Protein AF-B6AS59-F1 (afdb_monomer_lite)

Radius of gyration: 14.69 Å; chains: 1; bounding box: 31×48×34 Å

Foldseek 3Di:
DVLVVLLVVLVVLLVVLLVVCVVPVVVSLVSLLVVLVVCVVPDDLVVLVSSLVSLVVQLVVDPDVSSVVSSVSSSVSNLVVSCVVDVVCVVVVVVVVCVVVVCPPPPD

Organism: NCBI:txid419541

pLDDT: mean 80.6, std 14.23, range [35.19, 94.5]

Secondary structure (DSSP, 8-state):
-HHHHHHHHHHHHHHHHHHHHHH-HHHHHHHHHHHHHHHHHHS-HHHHHHHHHHHHHHHHH--SHHHHHHHHHHHHHHHHHHHHH-TTHHHHHHHHHHHHTT------

Structure (mmCIF, N/CA/C/O backbone):
data_AF-B6AS59-F1
#
_entry.id   AF-B6AS59-F1
#
loop_
_atom_site.group_PDB
_atom_site.id
_atom_site.type_symbol
_atom_site.label_atom_id
_atom_site.label_alt_id
_atom_site.label_comp_id
_atom_site.label_asym_id
_atom_site.label_entity_id
_atom_site.label_seq_id
_atom_site.pdbx_PDB_ins_code
_atom_site.Cartn_x
_atom_site.Cartn_y
_atom_site.Cartn_z
_atom_site.occupancy
_atom_site.B_iso_or_equiv
_atom_site.auth_seq_id
_atom_site.auth_comp_id
_atom_site.auth_asym_id
_atom_site.auth_atom_id
_atom_site.pdbx_PDB_model_num
ATOM 1 N N . MET A 1 1 ? 5.909 -12.506 18.292 1.00 51.44 1 MET A N 1
ATOM 2 C CA . MET A 1 1 ? 6.212 -13.368 17.125 1.00 51.44 1 MET A CA 1
ATOM 3 C C . MET A 1 1 ? 5.500 -12.868 15.869 1.00 51.44 1 MET A C 1
ATOM 5 O O . MET A 1 1 ? 6.180 -12.601 14.894 1.00 51.44 1 MET A O 1
ATOM 9 N N . GLN A 1 2 ? 4.190 -12.608 15.933 1.00 57.62 2 GLN A N 1
ATOM 10 C CA . GLN A 1 2 ? 3.339 -12.176 14.807 1.0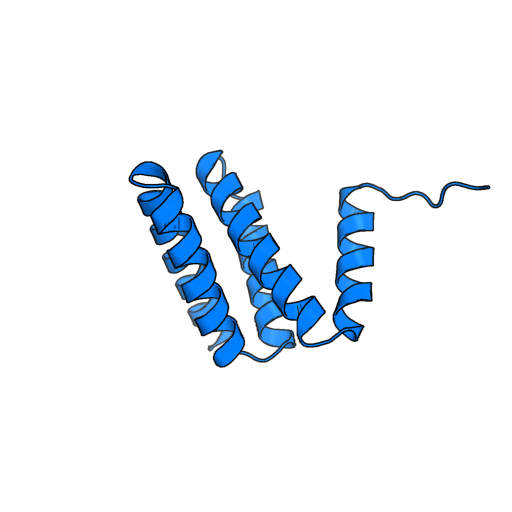0 57.62 2 GLN A CA 1
ATOM 11 C C . GLN A 1 2 ? 3.777 -10.876 14.081 1.00 57.62 2 GLN A C 1
ATOM 13 O O . GLN A 1 2 ? 3.715 -10.799 12.861 1.00 57.62 2 GLN A O 1
ATOM 18 N N . SER A 1 3 ? 4.318 -9.880 14.799 1.00 63.44 3 SER A N 1
ATOM 19 C CA . SER A 1 3 ? 4.803 -8.611 14.206 1.00 63.44 3 SER A CA 1
ATOM 20 C C . SER A 1 3 ? 5.973 -8.788 13.218 1.00 63.44 3 SER A C 1
ATOM 22 O O . SER A 1 3 ? 6.002 -8.144 12.172 1.00 63.44 3 SER A O 1
ATOM 24 N N . PHE A 1 4 ? 6.909 -9.704 13.494 1.00 63.41 4 PHE A N 1
ATOM 25 C CA . PHE A 1 4 ? 8.046 -9.961 12.599 1.00 63.41 4 PHE A CA 1
ATOM 26 C C . PHE A 1 4 ? 7.613 -10.664 11.302 1.00 63.41 4 PHE A C 1
ATOM 28 O O . PHE A 1 4 ? 8.082 -10.317 10.219 1.00 63.41 4 PHE A O 1
ATOM 35 N N . GLU A 1 5 ? 6.694 -11.627 11.405 1.00 77.25 5 GLU A N 1
ATOM 36 C CA . GLU A 1 5 ? 6.130 -12.337 10.250 1.00 77.25 5 GLU A CA 1
ATOM 37 C C . GLU A 1 5 ? 5.330 -11.390 9.350 1.00 77.25 5 GLU A C 1
ATOM 39 O O . GLU A 1 5 ? 5.493 -11.429 8.128 1.00 77.25 5 GLU A O 1
ATOM 44 N N . ASN A 1 6 ? 4.553 -10.479 9.944 1.00 75.25 6 ASN A N 1
ATOM 45 C CA . ASN A 1 6 ? 3.830 -9.443 9.207 1.00 75.25 6 ASN A CA 1
ATOM 46 C C . ASN A 1 6 ? 4.797 -8.546 8.429 1.00 75.25 6 ASN A C 1
ATOM 48 O O . ASN A 1 6 ? 4.656 -8.412 7.214 1.00 75.25 6 ASN A O 1
ATOM 52 N N . ARG A 1 7 ? 5.845 -8.025 9.077 1.00 82.75 7 ARG A N 1
ATOM 53 C CA . ARG A 1 7 ? 6.852 -7.183 8.414 1.00 82.75 7 ARG A CA 1
ATOM 54 C C . ARG A 1 7 ? 7.517 -7.888 7.229 1.00 82.75 7 ARG A C 1
ATOM 56 O O . ARG A 1 7 ? 7.671 -7.300 6.157 1.00 82.75 7 ARG A O 1
ATOM 63 N N . GLN A 1 8 ? 7.901 -9.155 7.392 1.00 87.19 8 GLN A N 1
ATOM 64 C CA . GLN A 1 8 ? 8.504 -9.929 6.304 1.00 87.19 8 GLN A CA 1
ATOM 65 C C . GLN A 1 8 ? 7.514 -10.167 5.154 1.00 87.19 8 GLN A C 1
ATOM 67 O O . GLN A 1 8 ? 7.897 -10.081 3.985 1.00 87.19 8 GLN A O 1
ATOM 72 N N . ASN A 1 9 ? 6.246 -10.436 5.468 1.00 88.62 9 ASN A N 1
ATOM 73 C CA . ASN A 1 9 ? 5.202 -10.626 4.467 1.00 88.62 9 ASN A CA 1
ATOM 74 C C . ASN A 1 9 ? 4.958 -9.347 3.649 1.00 88.62 9 ASN A C 1
ATOM 76 O O . ASN A 1 9 ? 4.922 -9.398 2.421 1.00 88.62 9 ASN A O 1
ATOM 80 N N . ILE A 1 10 ? 4.893 -8.187 4.309 1.00 90.69 10 ILE A N 1
ATOM 81 C CA . ILE A 1 10 ? 4.731 -6.886 3.645 1.00 90.69 10 ILE A CA 1
ATOM 82 C C . ILE A 1 10 ? 5.897 -6.596 2.700 1.00 90.69 10 ILE A C 1
ATOM 84 O O . ILE A 1 10 ? 5.677 -6.249 1.540 1.00 90.69 10 ILE A O 1
ATOM 88 N N . ARG A 1 11 ? 7.139 -6.834 3.137 1.00 89.88 11 ARG A N 1
ATOM 89 C CA . ARG A 1 11 ? 8.318 -6.699 2.264 1.00 89.88 11 ARG A CA 1
ATOM 90 C C . ARG A 1 11 ? 8.232 -7.604 1.031 1.00 89.88 11 ARG A C 1
ATOM 92 O O . ARG A 1 11 ? 8.572 -7.170 -0.068 1.00 89.88 11 ARG A O 1
ATOM 99 N N . ASN A 1 12 ? 7.743 -8.835 1.186 1.00 92.19 12 ASN A N 1
ATOM 100 C CA . ASN A 1 12 ? 7.560 -9.761 0.066 1.00 92.19 12 ASN A CA 1
ATOM 101 C C . ASN A 1 12 ? 6.479 -9.279 -0.919 1.00 92.19 12 ASN A C 1
ATOM 103 O O . ASN A 1 12 ? 6.693 -9.359 -2.131 1.00 92.19 12 ASN A O 1
ATOM 107 N N . ILE A 1 13 ? 5.352 -8.759 -0.417 1.00 93.94 13 ILE A N 1
ATOM 108 C CA . ILE A 1 13 ? 4.277 -8.175 -1.238 1.00 93.94 13 ILE A CA 1
ATOM 109 C C . ILE A 1 13 ? 4.815 -6.984 -2.037 1.00 93.94 13 ILE A C 1
ATOM 111 O O . ILE A 1 13 ? 4.666 -6.943 -3.256 1.00 93.94 13 ILE A O 1
ATOM 115 N N . LEU A 1 14 ? 5.510 -6.053 -1.382 1.00 93.06 14 LEU A N 1
ATOM 116 C CA . LEU A 1 14 ? 6.075 -4.870 -2.036 1.00 93.06 14 LEU A CA 1
ATOM 117 C C . LEU A 1 14 ? 7.117 -5.247 -3.098 1.00 93.06 14 LEU A C 1
ATOM 119 O O . LEU A 1 14 ? 7.053 -4.758 -4.224 1.00 93.06 14 LEU A O 1
ATOM 123 N N . ALA A 1 15 ? 8.025 -6.180 -2.799 1.00 92.19 15 ALA A N 1
ATOM 124 C CA . ALA A 1 15 ? 9.000 -6.672 -3.774 1.00 92.19 15 ALA A CA 1
ATOM 125 C C . ALA A 1 15 ? 8.337 -7.376 -4.974 1.00 92.19 15 ALA A C 1
ATOM 127 O O . ALA A 1 15 ? 8.832 -7.306 -6.102 1.00 92.19 15 ALA A O 1
ATOM 128 N N . PHE A 1 16 ? 7.214 -8.066 -4.758 1.00 94.50 16 PHE A N 1
ATOM 129 C CA . PHE A 1 16 ? 6.396 -8.602 -5.843 1.00 94.50 16 PHE A CA 1
ATOM 130 C C . PHE A 1 16 ? 5.804 -7.477 -6.700 1.00 94.50 16 PHE A C 1
ATOM 132 O O . PHE A 1 16 ? 6.044 -7.469 -7.904 1.00 94.50 16 PHE A O 1
ATOM 139 N N . LEU A 1 17 ? 5.139 -6.496 -6.091 1.00 94.00 17 LEU A N 1
ATOM 140 C CA . LEU A 1 17 ? 4.502 -5.378 -6.793 1.00 94.00 17 LEU A CA 1
ATOM 141 C C . LEU A 1 17 ? 5.497 -4.528 -7.596 1.00 94.00 17 LEU A C 1
ATOM 143 O O . LEU A 1 17 ? 5.192 -4.126 -8.714 1.00 94.00 17 LEU A O 1
ATOM 147 N N . VAL A 1 18 ? 6.716 -4.324 -7.088 1.00 93.62 18 VAL A N 1
ATOM 148 C CA . VAL A 1 18 ? 7.805 -3.654 -7.826 1.00 93.62 18 VAL A CA 1
ATOM 149 C C . VAL A 1 18 ? 8.209 -4.430 -9.078 1.00 93.62 18 VAL A C 1
ATOM 151 O O . VAL A 1 18 ? 8.485 -3.838 -10.119 1.00 93.62 18 VAL A O 1
ATOM 154 N N . ARG A 1 19 ? 8.229 -5.765 -9.030 1.00 93.75 19 ARG A N 1
ATOM 155 C CA . ARG A 1 19 ? 8.506 -6.564 -10.234 1.00 93.75 19 ARG A CA 1
ATOM 156 C C . ARG A 1 19 ? 7.354 -6.515 -11.227 1.00 93.75 19 ARG A C 1
ATOM 158 O O . ARG A 1 19 ? 7.615 -6.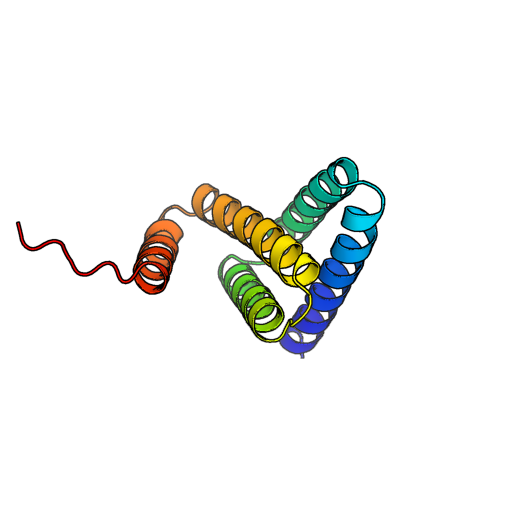537 -12.426 1.00 93.75 19 ARG A O 1
ATOM 165 N N . GLU A 1 20 ? 6.118 -6.466 -10.747 1.00 94.12 20 GLU A N 1
ATOM 166 C CA . GLU A 1 20 ? 4.944 -6.430 -11.616 1.00 94.12 20 GLU A CA 1
ATOM 167 C C . GLU A 1 20 ? 4.766 -5.064 -12.277 1.00 94.12 20 GLU A C 1
ATOM 169 O O . GLU A 1 20 ? 4.542 -5.024 -13.482 1.00 94.12 20 GLU A O 1
ATOM 174 N N . ILE A 1 21 ? 4.989 -3.952 -11.564 1.00 90.44 21 ILE A N 1
ATOM 175 C CA . ILE A 1 21 ? 4.837 -2.608 -12.147 1.00 90.44 21 ILE A CA 1
ATOM 176 C C . ILE A 1 21 ? 5.811 -2.367 -13.311 1.00 90.44 21 ILE A C 1
ATOM 178 O O . ILE A 1 21 ? 5.480 -1.659 -14.256 1.00 90.44 21 ILE A O 1
ATOM 182 N N . ARG A 1 22 ? 6.991 -3.009 -13.284 1.00 89.12 22 ARG A N 1
ATOM 183 C CA . ARG A 1 22 ? 7.977 -2.984 -14.382 1.00 89.12 22 ARG A CA 1
ATOM 184 C C . ARG A 1 22 ? 7.502 -3.716 -15.635 1.00 89.12 22 ARG A C 1
ATOM 186 O O . ARG A 1 22 ? 7.966 -3.407 -16.729 1.00 89.12 22 ARG A O 1
ATOM 193 N N . LYS A 1 23 ? 6.657 -4.735 -15.474 1.00 93.12 23 LYS A N 1
ATOM 194 C CA . LYS A 1 23 ? 6.164 -5.569 -16.577 1.00 93.12 23 LYS A CA 1
ATOM 195 C C . LYS A 1 23 ? 4.865 -5.016 -17.143 1.00 93.12 23 LYS A C 1
ATOM 197 O O . LYS A 1 23 ? 4.745 -4.868 -18.354 1.00 93.12 23 LYS A O 1
ATOM 202 N N . ASP A 1 24 ? 3.912 -4.752 -16.258 1.00 92.75 24 ASP A N 1
ATOM 203 C CA . ASP A 1 24 ? 2.579 -4.264 -16.575 1.00 92.75 24 ASP A CA 1
ATOM 204 C C . ASP A 1 24 ? 2.038 -3.420 -15.404 1.00 92.75 24 ASP A C 1
ATOM 206 O O . ASP A 1 24 ? 1.559 -3.967 -14.403 1.00 92.75 24 ASP A O 1
ATOM 210 N N . PRO A 1 25 ? 2.096 -2.081 -15.517 1.00 88.31 25 PRO A N 1
ATOM 211 C CA . PRO A 1 25 ? 1.622 -1.180 -14.477 1.00 88.31 25 PRO A CA 1
ATOM 212 C C . PRO A 1 25 ? 0.138 -1.332 -14.135 1.00 88.31 25 PRO A C 1
ATOM 214 O O . PRO A 1 25 ? -0.227 -1.139 -12.979 1.00 88.31 25 PRO A O 1
ATOM 217 N N . PHE A 1 26 ? -0.720 -1.674 -15.103 1.00 88.44 26 PHE A N 1
ATOM 218 C CA . PHE A 1 26 ? -2.163 -1.767 -14.862 1.00 88.44 26 PHE A CA 1
ATOM 219 C C . PHE A 1 26 ? -2.493 -3.008 -14.040 1.00 88.44 26 PHE A C 1
ATOM 221 O O . PHE A 1 26 ? -3.101 -2.894 -12.978 1.00 88.44 26 PHE A O 1
ATOM 228 N N . SER A 1 27 ? -1.979 -4.167 -14.460 1.00 90.81 27 SER A N 1
ATOM 229 C CA . SER A 1 27 ? -2.110 -5.397 -13.675 1.00 90.81 27 SER A CA 1
ATOM 230 C C . SER A 1 27 ? -1.478 -5.251 -12.289 1.00 90.81 27 SER A C 1
ATOM 232 O O . SER A 1 27 ? -2.006 -5.780 -11.314 1.00 90.81 27 SER A O 1
ATOM 234 N N . ALA A 1 28 ? -0.367 -4.518 -12.161 1.00 90.31 28 ALA A N 1
ATOM 235 C CA . ALA A 1 28 ? 0.248 -4.269 -10.861 1.00 90.31 28 ALA A CA 1
ATOM 236 C C . ALA A 1 28 ? -0.671 -3.477 -9.919 1.00 90.31 28 ALA A C 1
ATOM 238 O O . ALA A 1 28 ? -0.735 -3.817 -8.742 1.00 90.31 28 ALA A O 1
ATOM 239 N N . ILE A 1 29 ? -1.400 -2.471 -10.417 1.00 88.38 29 ILE A N 1
ATOM 240 C CA . ILE A 1 29 ? -2.377 -1.712 -9.618 1.00 88.38 29 ILE A CA 1
ATOM 241 C C . ILE A 1 29 ? -3.517 -2.625 -9.148 1.00 88.38 29 ILE A C 1
ATOM 243 O O . ILE A 1 29 ? -3.818 -2.630 -7.955 1.00 88.38 29 ILE A O 1
ATOM 247 N N . ASP A 1 30 ? -4.064 -3.475 -10.021 1.00 90.94 30 ASP A N 1
ATOM 248 C CA . ASP A 1 30 ? -5.098 -4.447 -9.628 1.00 90.94 30 ASP A CA 1
ATOM 249 C C . ASP A 1 30 ? -4.590 -5.400 -8.528 1.00 90.94 30 ASP A C 1
ATOM 251 O O . ASP A 1 30 ? -5.301 -5.731 -7.576 1.00 90.94 30 ASP A O 1
ATOM 255 N N . GLN A 1 31 ? -3.319 -5.812 -8.613 1.00 93.50 31 GLN A N 1
ATOM 256 C CA . GLN A 1 31 ? -2.672 -6.605 -7.566 1.00 93.50 31 GLN A CA 1
ATOM 257 C C . GLN A 1 31 ? -2.488 -5.808 -6.265 1.00 93.50 31 GLN A C 1
ATOM 259 O O . GLN A 1 31 ? -2.640 -6.383 -5.186 1.00 93.50 31 GLN A O 1
ATOM 264 N N . MET A 1 32 ? -2.178 -4.505 -6.324 1.00 94.12 32 MET A N 1
ATOM 265 C CA . MET A 1 32 ? -2.106 -3.652 -5.128 1.00 94.12 32 MET A CA 1
ATOM 266 C C . MET A 1 32 ? -3.451 -3.606 -4.414 1.00 94.12 32 MET A C 1
ATOM 268 O O . MET A 1 32 ? -3.488 -3.767 -3.192 1.00 94.12 32 MET A O 1
ATOM 272 N N . ASP A 1 33 ? -4.539 -3.427 -5.161 1.00 90.56 33 ASP A N 1
ATOM 273 C CA . ASP A 1 33 ? -5.889 -3.414 -4.609 1.00 90.56 33 ASP A CA 1
ATOM 274 C C . ASP A 1 33 ? -6.268 -4.765 -4.001 1.00 90.56 33 ASP A C 1
ATOM 276 O O . ASP A 1 33 ? -6.755 -4.814 -2.868 1.00 90.56 33 ASP A O 1
ATOM 280 N N . TYR A 1 34 ? -5.968 -5.866 -4.690 1.00 92.94 34 TYR A N 1
ATOM 281 C CA . TYR A 1 34 ? -6.193 -7.214 -4.171 1.00 92.94 34 TYR A CA 1
ATOM 282 C C . TYR A 1 34 ? -5.455 -7.455 -2.845 1.00 92.94 34 TYR A C 1
ATOM 284 O O . TYR A 1 34 ? -6.048 -7.924 -1.870 1.00 92.94 34 TYR A O 1
ATOM 292 N N . TRP A 1 35 ? -4.166 -7.115 -2.768 1.00 92.88 35 TRP A N 1
ATOM 293 C CA . TRP A 1 35 ? -3.388 -7.292 -1.538 1.00 92.88 35 TRP A CA 1
ATOM 294 C C . TRP A 1 35 ? -3.883 -6.391 -0.411 1.00 92.88 35 TRP A C 1
ATOM 296 O O . TRP A 1 35 ? -3.982 -6.845 0.730 1.00 92.88 35 TRP A O 1
ATOM 306 N N . ASN A 1 36 ? -4.272 -5.157 -0.732 1.00 89.12 36 ASN A N 1
ATOM 307 C CA . ASN A 1 36 ? -4.951 -4.276 0.206 1.00 89.12 36 ASN A CA 1
ATOM 308 C C . ASN A 1 36 ? -6.241 -4.915 0.752 1.00 89.12 36 ASN A C 1
ATOM 310 O O . ASN A 1 36 ? -6.492 -4.845 1.952 1.00 89.12 36 ASN A O 1
ATOM 314 N N . GLU A 1 37 ? -7.055 -5.568 -0.090 1.00 87.44 37 GLU A N 1
ATOM 315 C CA . GLU A 1 37 ? -8.309 -6.209 0.351 1.00 87.44 37 GLU A CA 1
ATOM 316 C C . GLU A 1 37 ? -8.017 -7.368 1.292 1.00 87.44 37 GLU A C 1
ATOM 318 O O . GLU A 1 37 ? -8.674 -7.526 2.320 1.00 87.44 37 GLU A O 1
ATOM 323 N N . LYS A 1 38 ? -6.991 -8.159 0.968 1.00 89.00 38 LYS A N 1
ATOM 324 C CA . LYS A 1 38 ? -6.568 -9.275 1.810 1.00 89.00 38 LYS A CA 1
ATOM 325 C C . LYS A 1 38 ? -6.046 -8.817 3.163 1.00 89.00 38 LYS A C 1
ATOM 327 O O . LYS A 1 38 ? -6.385 -9.456 4.153 1.00 89.00 38 LYS A O 1
ATOM 332 N N . LEU A 1 39 ? -5.258 -7.749 3.231 1.00 86.69 39 LEU A N 1
ATOM 333 C CA . LEU A 1 39 ? -4.760 -7.234 4.508 1.00 86.69 39 LEU A CA 1
ATOM 334 C C . LEU A 1 39 ? -5.910 -6.707 5.367 1.00 86.69 39 LEU A C 1
ATOM 336 O O . LEU A 1 39 ? -6.060 -7.129 6.507 1.00 86.69 39 LEU A O 1
ATOM 340 N N . VAL A 1 40 ? -6.777 -5.878 4.787 1.00 82.56 40 VAL A N 1
ATOM 341 C CA . VAL A 1 40 ? -7.927 -5.290 5.486 1.00 82.56 40 VAL A CA 1
ATOM 342 C C . VAL A 1 40 ? -8.917 -6.348 5.988 1.00 82.56 40 VAL A C 1
ATOM 344 O O . VAL A 1 40 ? -9.482 -6.208 7.065 1.00 82.56 40 VAL A O 1
ATOM 347 N N . ALA A 1 41 ? -9.130 -7.429 5.236 1.00 83.50 41 ALA A N 1
ATOM 348 C CA . ALA A 1 41 ? -10.044 -8.494 5.644 1.00 83.50 41 ALA A CA 1
ATOM 349 C C . ALA A 1 41 ? -9.516 -9.363 6.801 1.00 83.50 41 ALA A C 1
ATOM 351 O O . ALA A 1 41 ? -10.303 -10.077 7.419 1.00 83.50 41 ALA A O 1
ATOM 352 N N . ASN A 1 42 ? -8.203 -9.357 7.060 1.00 84.94 42 ASN A N 1
ATOM 353 C CA . ASN A 1 42 ? -7.561 -10.264 8.020 1.00 84.94 42 ASN A CA 1
ATOM 354 C C . ASN A 1 42 ? -6.906 -9.555 9.211 1.00 84.94 42 ASN A C 1
ATOM 356 O O . ASN A 1 42 ? -6.481 -10.237 10.141 1.00 84.94 42 ASN A O 1
ATOM 360 N N . LEU A 1 43 ? -6.800 -8.228 9.181 1.00 84.88 43 LEU A N 1
ATOM 361 C CA . LEU A 1 43 ? -6.127 -7.427 10.198 1.00 84.88 43 LEU A CA 1
ATOM 362 C C . LEU A 1 43 ? -7.100 -6.427 10.825 1.00 84.88 43 LEU A C 1
ATOM 364 O O . LEU A 1 43 ? -7.994 -5.905 10.162 1.00 84.88 43 LEU A O 1
ATOM 368 N N . SER A 1 44 ? -6.905 -6.142 12.107 1.00 86.44 44 SER A N 1
ATOM 369 C CA . SER A 1 44 ? -7.567 -5.035 12.800 1.00 86.44 44 SER A CA 1
ATOM 370 C C . SER A 1 44 ? -7.027 -3.672 12.344 1.00 86.44 44 SER A C 1
ATOM 372 O O . SER A 1 44 ? -5.922 -3.580 11.808 1.00 86.44 44 SER A O 1
ATOM 374 N N . ASN A 1 45 ? -7.762 -2.586 12.611 1.00 84.00 45 ASN A N 1
ATOM 375 C CA . ASN A 1 45 ? -7.317 -1.226 12.270 1.00 84.00 45 ASN A CA 1
ATOM 376 C C . ASN A 1 45 ? -5.935 -0.889 12.867 1.00 84.00 45 ASN A C 1
ATOM 378 O O . ASN A 1 45 ? -5.106 -0.291 12.184 1.00 84.00 45 ASN A O 1
ATOM 382 N N . GLU A 1 46 ? -5.651 -1.314 14.104 1.00 84.06 46 GLU A N 1
ATOM 383 C CA . GLU A 1 46 ? -4.342 -1.117 14.751 1.00 84.06 46 GLU A CA 1
ATOM 384 C C . GLU A 1 46 ? -3.214 -1.863 14.021 1.00 84.06 46 GLU A C 1
ATOM 386 O O . GLU A 1 46 ? -2.127 -1.322 13.810 1.00 84.06 46 GLU A O 1
ATOM 391 N N . GLU A 1 47 ? -3.472 -3.093 13.578 1.00 86.19 47 GLU A N 1
ATOM 392 C CA . GLU A 1 47 ? -2.506 -3.875 12.804 1.00 86.19 47 GLU A CA 1
ATOM 393 C C . GLU A 1 47 ? -2.272 -3.275 11.414 1.00 86.19 47 GLU A C 1
ATOM 395 O O . GLU A 1 47 ? -1.137 -3.253 10.941 1.00 86.19 47 GLU A O 1
ATOM 400 N N . ILE A 1 48 ? -3.312 -2.741 10.770 1.00 85.56 48 ILE A N 1
ATOM 401 C CA . ILE A 1 48 ? -3.188 -2.057 9.477 1.00 85.56 48 ILE A CA 1
ATOM 402 C C . ILE A 1 48 ? -2.359 -0.773 9.626 1.00 85.56 48 ILE A C 1
ATOM 404 O O . ILE A 1 48 ? -1.504 -0.512 8.781 1.00 85.56 48 ILE A O 1
ATOM 408 N N . LEU A 1 49 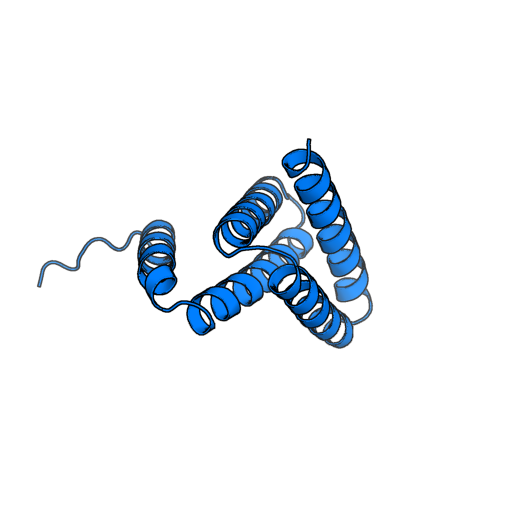? -2.539 -0.005 10.708 1.00 84.75 49 LEU A N 1
ATOM 409 C CA . LEU A 1 49 ? -1.682 1.148 11.019 1.00 84.75 49 LEU A CA 1
ATOM 410 C C . LEU A 1 49 ? -0.213 0.732 11.185 1.00 84.75 49 LEU A C 1
ATOM 412 O O . LEU A 1 49 ? 0.675 1.385 10.638 1.00 84.75 49 LEU A O 1
ATOM 416 N N . SER A 1 50 ? 0.055 -0.390 11.862 1.00 87.06 50 SER A N 1
ATOM 417 C CA . SER A 1 50 ? 1.415 -0.940 11.953 1.00 87.06 50 SER A CA 1
ATOM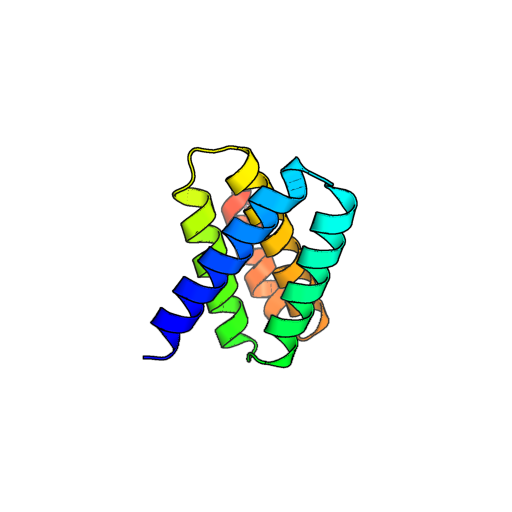 418 C C . SER A 1 50 ? 1.972 -1.337 10.584 1.00 87.06 50 SER A C 1
ATOM 420 O O . SER A 1 50 ? 3.154 -1.119 10.325 1.00 87.06 50 SER A O 1
ATOM 422 N N . VAL A 1 51 ? 1.149 -1.908 9.700 1.00 88.69 51 VAL A N 1
ATOM 423 C CA . VAL A 1 51 ? 1.573 -2.229 8.331 1.00 88.69 51 VAL A CA 1
ATOM 424 C C . VAL A 1 51 ? 1.892 -0.958 7.546 1.00 88.69 51 VAL A C 1
ATOM 426 O O . VAL A 1 51 ? 2.899 -0.924 6.847 1.00 88.69 51 VAL A O 1
ATOM 429 N N . ILE A 1 52 ? 1.076 0.091 7.664 1.00 88.00 52 ILE A N 1
ATOM 430 C CA . ILE A 1 52 ? 1.330 1.383 7.011 1.00 88.00 52 ILE A CA 1
ATOM 431 C C . ILE A 1 52 ? 2.692 1.939 7.429 1.00 88.00 52 ILE A C 1
ATOM 433 O O . ILE A 1 52 ? 3.450 2.376 6.561 1.00 88.00 52 ILE A O 1
ATOM 437 N N . GLN A 1 53 ? 3.029 1.852 8.720 1.00 86.06 53 GLN A N 1
ATOM 438 C CA . GLN A 1 53 ? 4.343 2.255 9.216 1.00 86.06 53 GLN A CA 1
ATOM 439 C C . GLN A 1 53 ? 5.467 1.390 8.627 1.00 86.06 53 GLN A C 1
ATOM 441 O O . GLN A 1 53 ? 6.457 1.926 8.145 1.00 86.06 53 GLN A O 1
ATOM 446 N N . ASP A 1 54 ? 5.305 0.064 8.582 1.00 89.38 54 ASP A N 1
ATOM 447 C CA . ASP A 1 54 ? 6.306 -0.830 7.978 1.00 89.38 54 ASP A CA 1
ATOM 448 C C . ASP A 1 54 ? 6.526 -0.538 6.475 1.00 89.38 54 ASP A C 1
ATOM 450 O O . ASP A 1 54 ? 7.649 -0.656 5.974 1.00 89.38 54 ASP A O 1
ATOM 454 N N . VAL A 1 55 ? 5.469 -0.161 5.740 1.00 90.25 55 VAL A N 1
ATOM 455 C CA . VAL A 1 55 ? 5.558 0.256 4.327 1.00 90.25 55 VAL A CA 1
ATOM 456 C C . VAL A 1 55 ? 6.311 1.584 4.194 1.00 90.25 55 VAL A C 1
ATOM 458 O O . VAL A 1 55 ? 7.102 1.747 3.265 1.00 90.25 55 VAL A O 1
ATOM 461 N N . GLU A 1 56 ? 6.078 2.526 5.107 1.00 86.50 56 GLU A N 1
ATOM 462 C CA . GLU A 1 56 ? 6.740 3.834 5.142 1.00 86.50 56 GLU A CA 1
ATOM 463 C C . GLU A 1 56 ? 8.231 3.716 5.472 1.00 86.50 56 GLU A C 1
ATOM 465 O O . GLU A 1 56 ? 9.068 4.262 4.749 1.00 86.50 56 GLU A O 1
ATOM 470 N N . ASP A 1 57 ? 8.570 2.912 6.480 1.00 86.75 57 ASP A N 1
ATOM 471 C CA . ASP A 1 57 ? 9.951 2.591 6.838 1.00 86.75 57 ASP A CA 1
ATOM 472 C C . ASP A 1 57 ? 10.683 2.009 5.619 1.00 86.75 57 ASP A C 1
ATOM 474 O O . ASP A 1 57 ? 11.753 2.487 5.235 1.00 86.75 57 ASP A O 1
ATOM 478 N N . TYR A 1 58 ? 10.061 1.046 4.929 1.00 86.62 58 TYR A N 1
ATOM 479 C CA . TYR A 1 58 ? 10.628 0.447 3.721 1.00 86.62 58 TYR A CA 1
ATOM 480 C C . TYR A 1 58 ? 10.811 1.458 2.575 1.00 86.62 58 TYR A C 1
ATOM 482 O O . TYR A 1 58 ? 11.814 1.398 1.862 1.00 86.62 58 TYR A O 1
ATOM 490 N N . ALA A 1 59 ? 9.886 2.408 2.407 1.00 86.88 59 ALA A N 1
ATOM 491 C CA . ALA A 1 59 ? 10.011 3.483 1.422 1.00 86.88 59 ALA A CA 1
ATOM 492 C C . ALA A 1 59 ? 11.180 4.432 1.744 1.00 86.88 59 ALA A C 1
ATOM 494 O O . ALA A 1 59 ? 11.903 4.846 0.836 1.00 86.88 59 ALA A O 1
ATOM 495 N N . SER A 1 60 ? 11.380 4.757 3.026 1.00 85.25 60 SER A N 1
ATOM 496 C CA . SER A 1 60 ? 12.457 5.644 3.489 1.00 85.25 60 SER A CA 1
ATOM 497 C C . SER A 1 60 ? 13.852 5.025 3.328 1.00 85.25 60 SER A C 1
ATOM 499 O O . SER A 1 60 ? 14.816 5.725 3.015 1.00 85.25 60 SER A O 1
ATOM 501 N N . GLU A 1 61 ? 13.952 3.700 3.471 1.00 87.12 61 GLU A N 1
ATOM 502 C CA . GLU A 1 61 ? 15.180 2.922 3.276 1.00 87.12 61 GLU A CA 1
ATOM 503 C C . GLU A 1 61 ? 15.513 2.709 1.784 1.00 87.12 61 GLU A C 1
ATOM 505 O O . GLU A 1 61 ? 16.646 2.363 1.434 1.00 87.12 61 GLU A O 1
ATOM 510 N N . ALA A 1 62 ? 14.542 2.904 0.885 1.00 87.12 62 ALA A N 1
ATOM 511 C CA . ALA A 1 62 ? 14.680 2.593 -0.531 1.00 87.12 62 ALA A CA 1
ATOM 512 C C . ALA A 1 62 ? 15.390 3.700 -1.331 1.00 87.12 62 ALA A C 1
ATOM 514 O O . ALA A 1 62 ? 14.930 4.839 -1.457 1.00 87.12 62 ALA A O 1
ATOM 515 N N . SER A 1 63 ? 16.496 3.329 -1.978 1.00 88.25 63 SER A N 1
ATOM 516 C CA . SER A 1 63 ? 17.197 4.184 -2.945 1.00 88.25 63 SER A CA 1
ATOM 517 C C . SER A 1 63 ? 16.591 4.126 -4.353 1.00 88.25 63 SER A C 1
ATOM 519 O O . SER A 1 63 ? 16.712 5.092 -5.110 1.00 88.25 63 SER A O 1
ATOM 521 N N . ASP A 1 64 ? 15.921 3.022 -4.697 1.00 89.38 64 ASP A N 1
ATOM 522 C CA . ASP A 1 64 ? 15.281 2.809 -5.996 1.00 89.38 64 ASP A CA 1
ATOM 523 C C . ASP A 1 64 ? 13.979 3.638 -6.096 1.00 89.38 64 ASP A C 1
ATOM 525 O O . ASP A 1 64 ? 13.073 3.468 -5.270 1.00 89.38 64 ASP A O 1
ATOM 529 N N . PRO A 1 65 ? 13.857 4.543 -7.088 1.00 87.62 65 PRO A N 1
ATOM 530 C CA . PRO A 1 65 ? 12.669 5.374 -7.254 1.00 87.62 65 PRO A CA 1
ATOM 531 C C . PRO A 1 65 ? 11.392 4.566 -7.495 1.00 87.62 65 PRO A C 1
ATOM 533 O O . PRO A 1 65 ? 10.334 4.994 -7.044 1.00 87.62 65 PRO A O 1
ATOM 536 N N . GLU A 1 66 ? 11.466 3.407 -8.145 1.00 87.19 66 GLU A N 1
ATOM 537 C CA . GLU A 1 66 ? 10.282 2.590 -8.416 1.00 87.19 66 GLU A CA 1
ATOM 538 C C . GLU A 1 66 ? 9.787 1.875 -7.164 1.00 87.19 66 GLU A C 1
ATOM 540 O O . GLU A 1 66 ? 8.577 1.757 -6.970 1.00 87.19 66 GLU A O 1
ATOM 545 N N . ILE A 1 67 ? 10.708 1.456 -6.284 1.00 89.69 67 ILE A N 1
ATOM 546 C CA . ILE A 1 67 ? 10.338 0.942 -4.962 1.00 89.69 67 ILE A CA 1
ATOM 547 C C . ILE A 1 67 ? 9.548 2.016 -4.223 1.00 89.69 67 ILE A C 1
ATOM 549 O O . ILE A 1 67 ? 8.440 1.731 -3.777 1.00 89.69 67 ILE A O 1
ATOM 553 N N . ARG A 1 68 ? 10.060 3.255 -4.187 1.00 89.12 68 ARG A N 1
ATOM 554 C CA . ARG A 1 68 ? 9.360 4.381 -3.554 1.00 89.12 68 ARG A CA 1
ATOM 555 C C . ARG A 1 68 ? 7.983 4.621 -4.166 1.00 89.12 68 ARG A C 1
ATOM 557 O O . ARG A 1 68 ? 7.013 4.760 -3.431 1.00 89.12 68 ARG A O 1
ATOM 564 N N . THR A 1 69 ? 7.867 4.622 -5.495 1.00 87.81 69 THR A N 1
ATOM 565 C CA . THR A 1 69 ? 6.572 4.787 -6.172 1.00 87.81 69 THR A CA 1
ATOM 566 C C . THR A 1 69 ? 5.579 3.699 -5.769 1.00 87.81 69 THR A C 1
ATOM 568 O O . THR A 1 69 ? 4.457 4.017 -5.380 1.00 87.81 69 THR A O 1
ATOM 571 N N . VAL A 1 70 ? 5.982 2.428 -5.812 1.00 91.19 70 VAL A N 1
ATOM 572 C CA . VAL A 1 70 ? 5.109 1.303 -5.447 1.00 91.19 70 VAL A CA 1
ATOM 573 C C . VAL A 1 70 ? 4.700 1.363 -3.985 1.00 91.19 70 VAL A C 1
ATOM 575 O O . VAL A 1 70 ? 3.522 1.194 -3.682 1.00 91.19 70 VAL A O 1
ATOM 578 N N . THR A 1 71 ? 5.637 1.640 -3.081 1.00 91.00 71 THR A N 1
ATOM 579 C CA . THR A 1 71 ? 5.336 1.757 -1.651 1.00 91.00 71 THR A CA 1
ATOM 580 C C . THR A 1 71 ? 4.394 2.914 -1.369 1.00 91.00 71 THR A C 1
ATOM 582 O O . THR A 1 71 ? 3.456 2.749 -0.596 1.00 91.00 71 THR A O 1
ATOM 585 N N . THR A 1 72 ? 4.588 4.064 -2.023 1.00 88.38 72 THR A N 1
ATOM 586 C CA . THR A 1 72 ? 3.706 5.222 -1.866 1.00 88.38 72 THR A CA 1
ATOM 587 C C . THR A 1 72 ? 2.298 4.901 -2.352 1.00 88.38 72 THR A C 1
ATOM 589 O O . THR A 1 72 ? 1.349 5.137 -1.611 1.00 88.38 72 THR A O 1
ATOM 592 N N . LEU A 1 73 ? 2.148 4.308 -3.542 1.00 90.00 73 LEU A N 1
ATOM 593 C CA . LEU A 1 73 ? 0.838 3.918 -4.073 1.00 90.00 73 LEU A CA 1
ATOM 594 C C . LEU A 1 73 ? 0.143 2.890 -3.175 1.00 90.00 73 LEU A C 1
ATOM 596 O O . LEU A 1 73 ? -1.010 3.082 -2.792 1.00 90.00 73 LEU A O 1
ATOM 600 N N . PHE A 1 74 ? 0.859 1.831 -2.791 1.00 91.88 74 PHE A N 1
ATOM 601 C CA . PHE A 1 74 ? 0.326 0.777 -1.934 1.00 91.88 74 PHE A CA 1
ATOM 602 C C . PHE A 1 74 ? -0.155 1.336 -0.592 1.00 91.88 74 PHE A C 1
ATOM 604 O O . PHE A 1 74 ? -1.263 1.035 -0.151 1.00 91.88 74 PHE A O 1
ATOM 611 N N . ARG A 1 75 ? 0.647 2.215 0.016 1.00 88.62 75 ARG A N 1
ATOM 612 C CA . ARG A 1 75 ? 0.321 2.904 1.265 1.00 88.62 75 ARG A CA 1
ATOM 613 C C . ARG A 1 75 ? -0.887 3.828 1.122 1.00 88.62 75 ARG A C 1
ATOM 615 O O . ARG A 1 75 ? -1.760 3.803 1.982 1.00 88.62 75 ARG A O 1
ATOM 622 N N . SER A 1 76 ? -0.974 4.614 0.047 1.00 86.56 76 SER A N 1
ATOM 623 C CA . SER A 1 76 ? -2.129 5.488 -0.206 1.00 86.56 76 SER A CA 1
ATOM 624 C C . SER A 1 76 ? -3.442 4.706 -0.279 1.00 86.56 76 SER A C 1
ATOM 626 O O . SER A 1 76 ? -4.440 5.156 0.282 1.00 86.56 76 SER A O 1
ATOM 628 N N . LEU A 1 77 ? -3.436 3.523 -0.902 1.00 88.38 77 LEU A N 1
ATOM 629 C CA . LEU A 1 77 ? -4.607 2.642 -0.957 1.00 88.38 77 LEU A CA 1
ATOM 630 C C . LEU A 1 77 ? -4.991 2.099 0.427 1.00 88.38 77 LEU A C 1
ATOM 632 O O . LEU A 1 77 ? -6.174 2.084 0.768 1.00 88.38 77 LEU A O 1
ATOM 636 N N . MET A 1 78 ? -4.008 1.708 1.248 1.00 87.19 78 MET A N 1
ATOM 637 C CA . MET A 1 78 ? -4.264 1.222 2.613 1.00 87.19 78 MET A CA 1
ATOM 638 C C . MET A 1 78 ? -4.930 2.296 3.467 1.00 87.19 78 MET A C 1
ATOM 640 O O . MET A 1 78 ? -5.881 2.020 4.199 1.00 87.19 78 MET A O 1
ATOM 644 N N . VAL A 1 79 ? -4.444 3.530 3.350 1.00 83.50 79 VAL A N 1
ATOM 645 C CA . VAL A 1 79 ? -4.959 4.640 4.143 1.00 83.50 79 VAL A CA 1
ATOM 646 C C . VAL A 1 79 ? -6.353 5.075 3.687 1.00 83.50 79 VAL A C 1
ATOM 648 O O . VAL A 1 79 ? -7.225 5.250 4.535 1.00 83.50 79 VAL A O 1
ATOM 651 N N . ASP A 1 80 ? -6.608 5.192 2.376 1.00 83.81 80 ASP A N 1
ATOM 652 C CA . ASP A 1 80 ? -7.961 5.481 1.861 1.00 83.81 80 ASP A CA 1
ATOM 653 C C . ASP A 1 80 ? -8.984 4.472 2.401 1.00 83.81 80 ASP A C 1
ATOM 655 O O . ASP A 1 80 ? -10.076 4.846 2.833 1.00 83.81 80 ASP A O 1
ATOM 659 N N . ARG A 1 81 ? -8.607 3.193 2.458 1.00 80.38 81 ARG A N 1
ATOM 660 C CA . ARG A 1 81 ? -9.473 2.134 2.982 1.00 80.38 81 ARG A CA 1
ATOM 661 C C . ARG A 1 81 ? -9.710 2.247 4.481 1.00 80.38 81 ARG A C 1
ATOM 663 O O . ARG A 1 81 ? -10.865 2.143 4.889 1.00 80.38 81 ARG A O 1
ATOM 670 N N . LEU A 1 82 ? -8.672 2.512 5.277 1.00 81.31 82 LEU A N 1
ATOM 671 C CA . LEU A 1 82 ? -8.833 2.748 6.717 1.00 81.31 82 LEU A CA 1
ATOM 672 C C . LEU A 1 82 ? -9.809 3.892 7.000 1.00 81.31 82 LEU A C 1
ATOM 674 O O . LEU A 1 82 ? -10.738 3.719 7.786 1.00 81.31 82 LEU A O 1
ATOM 678 N N . ILE A 1 83 ? -9.663 5.015 6.292 1.00 79.81 83 ILE A N 1
ATOM 679 C CA . ILE A 1 83 ? -10.536 6.187 6.456 1.00 79.81 83 ILE A CA 1
ATOM 680 C C . ILE A 1 83 ? -11.993 5.839 6.136 1.00 79.81 83 ILE A C 1
ATOM 682 O O . ILE A 1 83 ? -12.907 6.292 6.825 1.00 79.81 83 ILE A O 1
ATOM 686 N N . ARG A 1 84 ? -12.234 5.025 5.099 1.00 81.31 84 ARG A N 1
ATOM 687 C CA . ARG A 1 84 ? -13.590 4.589 4.725 1.00 81.31 84 ARG A CA 1
ATOM 688 C C . ARG A 1 84 ? -14.208 3.611 5.723 1.00 81.31 84 ARG A C 1
ATOM 690 O O . ARG A 1 84 ? -15.432 3.560 5.814 1.00 81.31 84 ARG A O 1
ATOM 697 N N . GLN A 1 85 ? -13.399 2.819 6.421 1.00 76.31 85 GLN A N 1
ATOM 698 C CA . GLN A 1 85 ? -13.879 1.846 7.406 1.00 76.31 85 GLN A CA 1
ATOM 699 C C . GLN A 1 85 ? -14.130 2.470 8.775 1.00 76.31 85 GLN A C 1
ATOM 701 O O . GLN A 1 85 ? -15.077 2.083 9.458 1.00 76.31 85 GLN A O 1
ATOM 706 N N . ASP A 1 86 ? -13.297 3.430 9.167 1.00 75.75 86 ASP A N 1
ATOM 707 C CA . ASP A 1 86 ? -13.375 4.091 10.458 1.00 75.75 86 ASP A CA 1
ATOM 708 C C . ASP A 1 86 ? -13.012 5.570 10.319 1.00 75.75 86 ASP A C 1
ATOM 710 O O . ASP A 1 86 ? -11.842 5.946 10.256 1.00 75.75 86 ASP A O 1
ATOM 714 N N . ALA A 1 87 ? -14.034 6.426 10.322 1.00 72.50 87 ALA A N 1
ATOM 715 C CA . ALA A 1 87 ? -13.863 7.869 10.197 1.00 72.50 87 ALA A CA 1
ATOM 716 C C . ALA A 1 87 ? -13.011 8.482 11.326 1.00 72.50 87 ALA A C 1
ATOM 718 O O . ALA A 1 87 ? -12.451 9.557 11.135 1.00 72.50 87 ALA A O 1
ATOM 719 N N . SER A 1 88 ? -12.856 7.816 12.479 1.00 73.56 88 SER A N 1
ATOM 720 C CA . SER A 1 88 ? -11.973 8.303 13.549 1.00 73.56 88 SER A CA 1
ATOM 721 C C . SER A 1 88 ? -10.484 8.222 13.180 1.00 73.56 88 SER A C 1
ATOM 723 O O . SER A 1 88 ? -9.669 8.974 13.711 1.00 73.56 88 SER A O 1
ATOM 725 N N . THR A 1 89 ? -10.121 7.390 12.196 1.00 67.75 89 THR A N 1
ATOM 726 C CA . THR A 1 89 ? -8.755 7.333 11.645 1.00 67.75 89 THR A CA 1
ATOM 727 C C . THR A 1 89 ? -8.425 8.517 10.732 1.00 67.75 89 THR A C 1
ATOM 729 O O . THR A 1 89 ? -7.259 8.750 10.407 1.00 67.75 89 THR A O 1
ATOM 732 N N . GLN A 1 90 ? -9.431 9.312 10.353 1.00 68.31 90 GLN A N 1
ATOM 733 C CA . GLN A 1 90 ? -9.260 10.486 9.504 1.00 68.31 90 GLN A CA 1
ATOM 734 C C . GLN A 1 90 ? -8.422 11.579 10.183 1.00 68.31 90 GLN A C 1
ATOM 736 O O . GLN A 1 90 ? -7.648 12.248 9.501 1.00 68.31 90 GLN A O 1
ATOM 741 N N . ASP A 1 91 ? -8.519 11.723 11.508 1.00 66.06 91 ASP A N 1
ATOM 742 C CA . ASP A 1 91 ? -7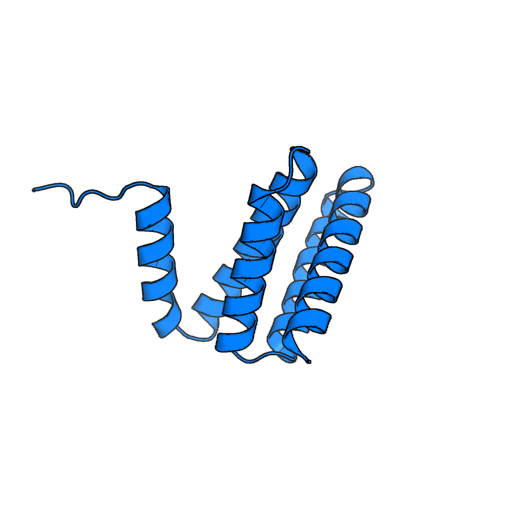.719 12.689 12.272 1.00 66.06 91 ASP A CA 1
ATOM 743 C C . ASP A 1 91 ? -6.242 12.272 12.334 1.00 66.06 91 ASP A C 1
ATOM 745 O O . ASP A 1 91 ? -5.365 13.094 12.084 1.00 66.06 91 ASP A O 1
ATOM 749 N N . ILE A 1 92 ? -5.962 10.974 12.524 1.00 65.19 92 ILE A N 1
ATOM 750 C CA . ILE A 1 92 ? -4.599 10.411 12.463 1.00 65.19 92 ILE A CA 1
ATOM 751 C C . ILE A 1 92 ? -3.979 10.676 11.087 1.00 65.19 92 ILE A C 1
ATOM 753 O O . ILE A 1 92 ? -2.827 11.097 10.974 1.00 65.19 92 ILE A O 1
ATOM 757 N N . PHE A 1 93 ? -4.754 10.461 10.023 1.00 67.50 93 PHE A N 1
ATOM 758 C CA . PHE A 1 93 ? -4.287 10.724 8.669 1.00 67.50 93 PHE A CA 1
ATOM 759 C C . PHE A 1 93 ? -4.079 12.211 8.386 1.00 67.50 93 PHE A C 1
ATOM 761 O O . PHE A 1 93 ? -3.118 12.583 7.713 1.00 67.50 93 PHE A O 1
ATOM 768 N N . ARG A 1 94 ? -4.970 13.068 8.891 1.00 64.50 94 ARG A N 1
ATOM 769 C CA . ARG A 1 94 ? -4.865 14.517 8.739 1.00 64.50 94 ARG A CA 1
ATOM 770 C C . ARG A 1 94 ? -3.618 15.045 9.434 1.00 64.50 94 ARG A C 1
ATOM 772 O O . ARG A 1 94 ? -2.872 15.783 8.800 1.00 64.50 94 ARG A O 1
ATOM 779 N N . ASP A 1 95 ? -3.364 14.632 10.671 1.00 64.12 95 ASP A N 1
ATOM 780 C CA . ASP A 1 95 ? -2.158 15.003 11.416 1.00 64.12 95 ASP A CA 1
ATOM 781 C C . ASP A 1 95 ? -0.891 14.531 10.695 1.00 64.12 95 ASP A C 1
ATOM 783 O O . ASP A 1 95 ? 0.096 15.266 10.619 1.00 64.12 95 ASP A O 1
ATOM 787 N N . TRP A 1 96 ? -0.940 13.349 10.079 1.00 63.59 96 TRP A N 1
ATOM 788 C CA . TRP A 1 96 ? 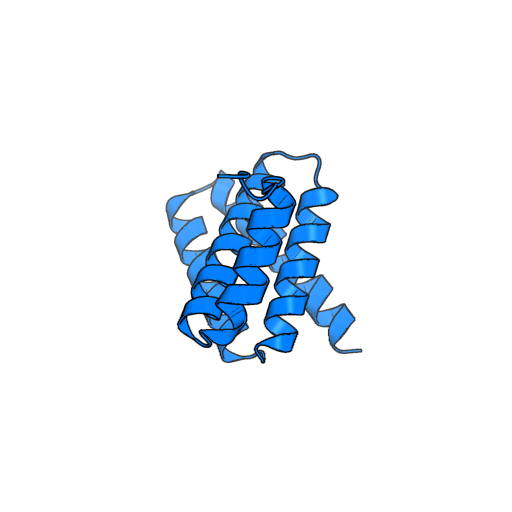0.166 12.808 9.296 1.00 63.59 96 TRP A CA 1
ATOM 789 C C . TRP A 1 96 ? 0.413 13.572 7.976 1.00 63.59 96 TRP A C 1
ATOM 791 O O . TRP A 1 96 ? 1.541 14.005 7.737 1.00 63.59 96 TRP A O 1
ATOM 801 N N . ILE A 1 97 ? -0.619 13.844 7.158 1.00 63.62 97 ILE A N 1
ATOM 802 C CA . ILE A 1 97 ? -0.499 14.737 5.983 1.00 63.62 97 ILE A CA 1
ATOM 803 C C . ILE A 1 97 ? 0.032 16.103 6.425 1.00 63.62 97 ILE A C 1
ATOM 805 O O . ILE A 1 97 ? 0.914 16.674 5.786 1.00 63.62 97 ILE A O 1
ATOM 809 N N . CYS A 1 98 ? -0.492 16.643 7.523 1.00 60.47 98 CYS A N 1
ATOM 810 C CA . CYS A 1 98 ? -0.058 17.927 8.049 1.00 60.47 98 CYS A CA 1
ATOM 811 C C . CYS A 1 98 ? 1.414 17.915 8.493 1.00 60.47 98 CYS A C 1
ATOM 813 O O . CYS A 1 98 ? 2.098 18.925 8.317 1.00 60.47 98 CYS A O 1
ATOM 815 N N . GLY A 1 99 ? 1.917 16.790 9.008 1.00 57.69 99 GLY A N 1
ATOM 816 C CA . GLY A 1 99 ? 3.331 16.574 9.316 1.00 57.69 99 GLY A CA 1
ATOM 817 C C . GLY A 1 99 ? 4.226 16.578 8.073 1.00 57.69 99 GLY A C 1
ATOM 818 O O . GLY A 1 99 ? 5.227 17.294 8.048 1.00 57.69 99 GLY A O 1
ATOM 819 N N . GLU A 1 100 ? 3.829 15.860 7.019 1.00 55.44 100 GLU A N 1
ATOM 820 C CA . GLU A 1 100 ? 4.541 15.798 5.728 1.00 55.44 100 GLU A CA 1
ATOM 821 C C . GLU A 1 100 ? 4.581 17.156 5.009 1.00 55.44 100 GLU A C 1
ATOM 823 O O . GLU A 1 100 ? 5.613 17.577 4.483 1.00 55.44 100 GLU A O 1
ATOM 828 N N . TYR A 1 101 ? 3.469 17.895 5.028 1.00 53.69 101 TYR A N 1
ATOM 829 C CA . TYR A 1 101 ? 3.361 19.195 4.361 1.00 53.69 101 TYR A CA 1
ATOM 830 C C . TYR A 1 101 ? 3.817 20.380 5.220 1.00 53.69 101 TYR A C 1
ATOM 832 O O . TYR A 1 101 ? 3.743 21.517 4.750 1.00 53.69 101 TYR A O 1
ATOM 840 N N . ARG A 1 102 ? 4.288 20.145 6.458 1.00 51.59 102 ARG A N 1
ATOM 841 C CA . ARG A 1 102 ? 4.529 21.193 7.466 1.00 51.59 102 ARG A CA 1
ATOM 842 C C . ARG A 1 102 ? 3.382 22.200 7.479 1.00 51.59 102 ARG A C 1
ATOM 844 O O . ARG A 1 102 ? 3.590 23.385 7.213 1.00 51.59 102 ARG A O 1
ATOM 851 N N . CYS A 1 103 ? 2.166 21.734 7.743 1.00 46.47 103 CYS A N 1
ATOM 852 C CA . CYS A 1 103 ? 1.029 22.618 7.951 1.00 46.47 103 CYS A CA 1
ATOM 853 C C . CYS A 1 103 ? 1.274 23.455 9.212 1.00 46.47 103 CYS A C 1
ATOM 855 O O . CYS A 1 103 ? 0.760 23.157 10.286 1.00 46.47 103 CYS A O 1
ATOM 857 N N . GLU A 1 104 ? 2.062 24.523 9.097 1.00 46.88 104 GLU A N 1
ATOM 858 C CA . GLU A 1 104 ? 1.909 25.640 10.006 1.00 46.88 104 GLU A CA 1
ATOM 859 C C . GLU A 1 104 ? 0.449 26.083 9.878 1.00 46.88 104 GLU A C 1
ATOM 861 O O . GLU A 1 104 ? -0.037 26.257 8.752 1.00 46.88 104 GLU A O 1
ATOM 866 N N . PRO A 1 105 ? -0.289 26.236 10.990 1.00 45.47 105 PRO A N 1
ATOM 867 C CA . PRO A 1 105 ? -1.583 26.878 10.914 1.00 45.47 105 PRO A CA 1
ATOM 868 C C . PRO A 1 105 ? -1.341 28.244 10.278 1.00 45.47 105 PRO A C 1
ATOM 870 O O . PRO A 1 105 ? -0.624 29.079 10.834 1.00 45.47 105 PRO A O 1
ATOM 873 N N . SER A 1 106 ? -1.896 28.446 9.081 1.00 42.09 106 SER A N 1
ATOM 874 C CA . SER A 1 106 ? -1.987 29.765 8.475 1.00 42.09 106 SER A CA 1
ATOM 875 C C . SER A 1 106 ? -2.654 30.652 9.518 1.00 42.09 106 SER A C 1
ATOM 877 O O . SER A 1 106 ? -3.828 30.477 9.835 1.00 42.09 106 SER A O 1
ATOM 879 N N . LYS A 1 107 ? -1.861 31.535 10.131 1.00 38.66 107 LYS A N 1
ATOM 880 C CA . LYS A 1 107 ? -2.357 32.569 11.030 1.00 38.66 107 LYS A CA 1
ATOM 881 C C . LYS A 1 107 ? -3.165 33.543 10.180 1.00 38.66 107 LYS A C 1
ATOM 883 O O . LYS A 1 107 ? -2.593 34.489 9.649 1.00 38.66 107 LYS A O 1
ATOM 888 N N . ASN A 1 108 ? -4.453 33.267 10.035 1.00 35.19 108 ASN A N 1
ATOM 889 C CA . ASN A 1 108 ? -5.478 34.219 9.631 1.00 35.19 108 ASN A CA 1
ATOM 890 C C . ASN A 1 108 ? -6.588 34.187 10.675 1.00 35.19 108 ASN A C 1
ATOM 892 O O . ASN A 1 108 ? -7.071 33.073 10.973 1.00 35.19 108 ASN A O 1
#

Sequence (108 aa):
MQSFENRQNIRNILAFLVREIRKDPFSAIDQMDYWNEKLVANLSNEEILSVIQDVEDYASEASDPEIRTVTTLFRSLMVDRLIRQDASTQDIFRDWICGEYRCEPSKN